Protein AF-A0A961UFD1-F1 (afdb_monomer)

Sequence (171 aa):
MCLALLGLAGLAGAGGGALGSLATLAGTALSAAGAASEGNAAAAVADYNAQVARNNAQAEQQRAAYEAGMTRDRVRGVIAQQRAGYASSGLDPRTGTPVTVLGDSAKQGELDVLSRLYAGESAATAYRNDAARLAAEGAAQKSASRLNAATTLIGGLSKIAGRRYEPLRTT

Radius of gyration: 36.53 Å; Cα contacts (8 Å, |Δi|>4): 122; chains: 1; bounding box: 61×54×113 Å

Mean predicted aligned error: 14.36 Å

Structure (mmCIF, N/CA/C/O backbone):
data_AF-A0A961UFD1-F1
#
_entry.id   AF-A0A961UFD1-F1
#
loop_
_atom_site.group_PDB
_atom_site.id
_atom_site.type_symbol
_atom_site.label_atom_id
_atom_site.label_alt_id
_atom_site.label_comp_id
_atom_site.label_asym_id
_atom_site.label_entity_id
_atom_site.label_seq_id
_atom_site.pdbx_PDB_ins_code
_atom_site.Cartn_x
_atom_site.Cartn_y
_atom_site.Cartn_z
_atom_site.occupancy
_atom_site.B_iso_or_equiv
_atom_site.auth_seq_id
_atom_site.auth_comp_id
_atom_site.auth_asym_id
_atom_site.auth_atom_id
_atom_site.pdbx_PDB_model_num
ATOM 1 N N . MET A 1 1 ? -17.718 43.283 64.646 1.00 41.91 1 MET A N 1
ATOM 2 C CA . MET A 1 1 ? -17.974 43.023 63.211 1.00 41.91 1 MET A CA 1
ATOM 3 C C . MET A 1 1 ? -17.432 41.621 62.916 1.00 41.91 1 MET A C 1
ATOM 5 O O . MET A 1 1 ? -16.250 41.504 62.660 1.00 41.91 1 MET A O 1
ATOM 9 N N . CYS A 1 2 ? -18.064 40.478 63.191 1.00 37.22 2 CYS A N 1
ATOM 10 C CA . CYS A 1 2 ? -19.432 39.978 63.003 1.00 37.22 2 CYS A CA 1
ATOM 11 C C . CYS A 1 2 ? -19.954 40.033 61.555 1.00 37.22 2 CYS A C 1
ATOM 13 O O . CYS A 1 2 ? -20.210 41.121 61.057 1.00 37.22 2 CYS A O 1
ATOM 15 N N . LEU A 1 3 ? -20.165 38.827 61.003 1.00 36.97 3 LEU A N 1
ATOM 16 C CA . LEU A 1 3 ? -21.039 38.416 59.891 1.00 36.97 3 LEU A CA 1
ATOM 17 C C . LEU A 1 3 ? -20.716 38.861 58.450 1.00 36.97 3 LEU A C 1
ATOM 19 O O . LEU A 1 3 ? -20.944 40.007 58.089 1.00 36.97 3 LEU A O 1
ATOM 23 N N . ALA A 1 4 ? -20.343 37.883 57.608 1.00 43.19 4 ALA A N 1
ATOM 24 C CA . ALA A 1 4 ? -21.061 37.470 56.380 1.00 43.19 4 ALA A CA 1
ATOM 25 C C . ALA A 1 4 ? -20.211 36.417 55.622 1.00 43.19 4 ALA A C 1
ATOM 27 O O . ALA A 1 4 ? -19.178 36.739 55.050 1.00 43.19 4 ALA A O 1
ATOM 28 N N . LEU A 1 5 ? -20.493 35.121 55.814 1.00 40.31 5 LEU A N 1
ATOM 29 C CA . LEU A 1 5 ? -21.301 34.276 54.906 1.00 40.31 5 LEU A CA 1
ATOM 30 C C . LEU A 1 5 ? -20.504 33.816 53.668 1.00 40.31 5 LEU A C 1
ATOM 32 O O . LEU A 1 5 ? -20.349 34.540 52.696 1.00 40.31 5 LEU A O 1
ATOM 36 N N . LEU A 1 6 ? -19.851 32.652 53.744 1.00 44.03 6 LEU A N 1
ATOM 37 C CA . LEU A 1 6 ? -20.413 31.368 53.280 1.00 44.03 6 LEU A CA 1
ATOM 38 C C . LEU A 1 6 ? -20.981 31.442 51.852 1.00 44.03 6 LEU A C 1
ATOM 40 O O . LEU A 1 6 ? -22.165 31.691 51.656 1.00 44.03 6 LEU A O 1
ATOM 44 N N . GLY A 1 7 ? -20.135 31.119 50.873 1.00 36.72 7 GLY A N 1
ATOM 45 C CA . GLY A 1 7 ? -20.533 30.829 49.492 1.00 36.72 7 GLY A CA 1
ATOM 46 C C . GLY A 1 7 ? -20.040 29.467 48.985 1.00 36.72 7 GLY A C 1
ATOM 47 O O . GLY A 1 7 ? -19.964 29.277 47.779 1.00 36.72 7 GLY A O 1
ATOM 48 N N . LEU A 1 8 ? -19.660 28.533 49.874 1.00 45.19 8 LEU A N 1
ATOM 49 C CA . LEU A 1 8 ? -18.996 27.273 49.487 1.00 45.19 8 LEU A CA 1
ATOM 50 C C . LEU A 1 8 ? -19.780 25.976 49.777 1.00 45.19 8 LEU A C 1
ATOM 52 O O . LEU A 1 8 ? -19.232 24.897 49.590 1.00 45.19 8 LEU A O 1
ATOM 56 N N . ALA A 1 9 ? -21.031 26.002 50.242 1.00 40.09 9 ALA A N 1
ATOM 57 C CA . ALA A 1 9 ? -21.687 24.741 50.624 1.00 40.09 9 ALA A CA 1
ATOM 58 C C . ALA A 1 9 ? -23.222 24.779 50.566 1.00 40.09 9 ALA A C 1
ATOM 60 O O . ALA A 1 9 ? -23.907 24.572 51.559 1.00 40.09 9 ALA A O 1
ATOM 61 N N . GLY A 1 10 ? -23.775 25.008 49.381 1.00 36.19 10 GLY A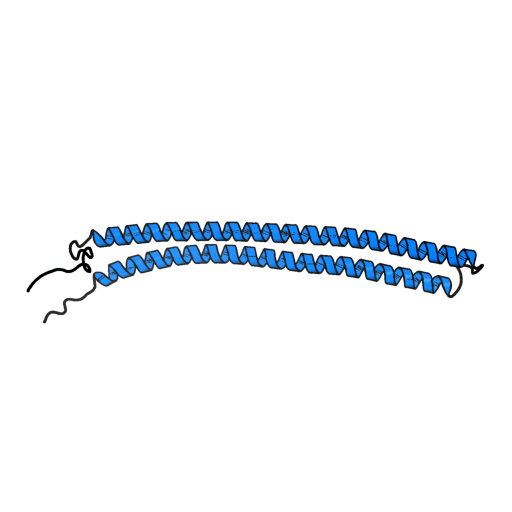 N 1
ATOM 62 C CA . GLY A 1 10 ? -25.098 24.500 49.003 1.00 36.19 10 GLY A CA 1
ATOM 63 C C . GLY A 1 10 ? -24.924 23.964 47.587 1.00 36.19 10 GLY A C 1
ATOM 64 O O . GLY A 1 10 ? -24.441 24.695 46.738 1.00 36.19 10 GLY A O 1
ATOM 65 N N . LEU A 1 11 ? -25.146 22.700 47.241 1.00 44.75 11 LEU A N 1
ATOM 66 C CA . LEU A 1 11 ? -26.276 21.839 47.560 1.00 44.75 11 LEU A CA 1
ATOM 67 C C . LEU A 1 11 ? -25.829 20.357 47.623 1.00 44.75 11 LEU A C 1
ATOM 69 O O . LEU A 1 11 ? -26.259 19.524 46.828 1.00 44.75 11 LEU A O 1
ATOM 73 N N . ALA A 1 12 ? -24.971 19.988 48.575 1.00 43.41 12 ALA A N 1
ATOM 74 C CA . ALA A 1 12 ? -24.783 18.578 48.929 1.00 43.41 12 ALA A CA 1
ATOM 75 C C . ALA A 1 12 ? -25.806 18.214 50.013 1.00 43.41 12 ALA A C 1
ATOM 77 O O . ALA A 1 12 ? -25.494 18.163 51.199 1.00 43.41 12 ALA A O 1
ATOM 78 N N . GLY A 1 13 ? -27.064 18.053 49.593 1.00 37.50 13 GLY A N 1
ATOM 79 C CA . GLY A 1 13 ? -28.163 17.623 50.450 1.00 37.50 13 GLY A CA 1
ATOM 80 C C . GLY A 1 13 ? -27.881 16.250 51.059 1.00 37.50 13 GLY A C 1
ATOM 81 O O . GLY A 1 13 ? -28.161 15.216 50.457 1.00 37.50 13 GLY A O 1
ATOM 82 N N . ALA A 1 14 ? -27.342 16.254 52.274 1.00 46.44 14 ALA A N 1
ATOM 83 C CA . ALA A 1 14 ? -27.471 15.173 53.232 1.00 46.44 14 ALA A CA 1
ATOM 84 C C . ALA A 1 14 ? -28.921 15.184 53.741 1.00 46.44 14 ALA A C 1
ATOM 86 O O . ALA A 1 14 ? -29.270 15.905 54.668 1.00 46.44 14 ALA A O 1
ATOM 87 N N . GLY A 1 15 ? -29.794 14.439 53.070 1.00 36.16 15 GLY A N 1
ATOM 88 C CA . GLY A 1 15 ? -31.191 14.302 53.465 1.00 36.16 15 GLY A CA 1
ATOM 89 C C . GLY A 1 15 ? -31.981 13.541 52.412 1.00 36.16 15 GLY A C 1
ATOM 90 O O . GLY A 1 15 ? -32.291 14.084 51.360 1.00 36.16 15 GLY A O 1
ATOM 91 N N . GLY A 1 16 ? -32.291 12.273 52.689 1.00 33.91 16 GLY A N 1
ATOM 92 C CA . GLY A 1 16 ? -33.157 11.448 51.844 1.00 33.91 16 GLY A CA 1
ATOM 93 C C . GLY A 1 16 ? -32.481 10.175 51.344 1.00 33.91 16 GLY A C 1
ATOM 94 O O . GLY A 1 16 ? -32.046 10.088 50.193 1.00 33.91 16 GLY A O 1
ATOM 95 N N . GLY A 1 17 ? -32.438 9.152 52.202 1.00 41.44 17 GLY A N 1
ATOM 96 C CA . GLY A 1 17 ? -32.267 7.775 51.745 1.00 41.44 17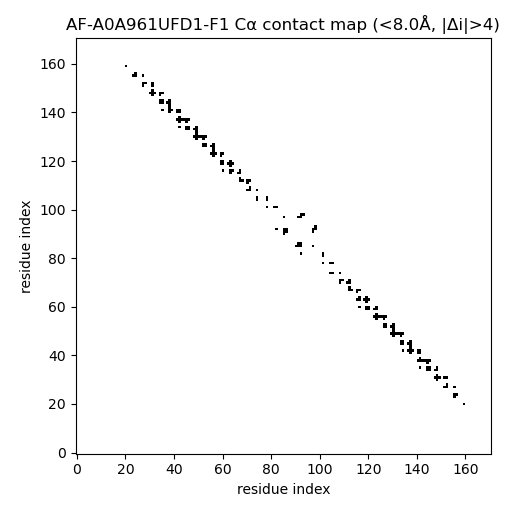 GLY A CA 1
ATOM 97 C C . GLY A 1 17 ? -33.274 7.459 50.628 1.00 41.44 17 GLY A C 1
ATOM 98 O O . GLY A 1 17 ? -34.395 7.953 50.639 1.00 41.44 17 GLY A O 1
ATOM 99 N N . ALA A 1 18 ? -32.847 6.670 49.642 1.00 41.50 18 ALA A N 1
ATOM 100 C CA . ALA A 1 18 ? -33.564 6.271 48.421 1.00 41.50 18 ALA A CA 1
ATOM 101 C C . ALA A 1 18 ? -33.548 7.255 47.225 1.00 41.50 18 ALA A C 1
ATOM 103 O O . ALA A 1 18 ? -33.288 6.795 46.110 1.00 41.50 18 ALA A O 1
ATOM 104 N N . LEU A 1 19 ? -33.709 8.575 47.396 1.00 39.34 19 LEU A N 1
ATOM 105 C CA . LEU A 1 19 ? -33.806 9.509 46.250 1.00 39.34 19 LEU A CA 1
ATOM 106 C C . LEU A 1 19 ? -32.443 9.909 45.652 1.00 39.34 19 LEU A C 1
ATOM 108 O O . LEU A 1 19 ? -32.297 9.971 44.431 1.00 39.34 19 LEU A O 1
ATOM 112 N N . GLY A 1 20 ? -31.404 10.075 46.480 1.00 41.53 20 GLY A N 1
ATOM 113 C CA . GLY A 1 20 ? -30.044 10.361 45.996 1.00 41.53 20 GLY A CA 1
ATOM 114 C C . GLY A 1 20 ? -29.411 9.192 45.228 1.00 41.53 20 GLY A C 1
ATOM 115 O O . GLY A 1 20 ? -28.662 9.405 44.275 1.00 41.53 20 GLY A O 1
ATOM 116 N N . SER A 1 21 ? -29.763 7.955 45.593 1.00 45.91 21 SER A N 1
ATOM 117 C CA . SER A 1 21 ? -29.371 6.729 44.885 1.00 45.91 21 SER A CA 1
ATOM 118 C C . SER A 1 21 ? -30.041 6.603 43.517 1.00 45.91 21 SER A C 1
ATOM 120 O O . SER A 1 21 ? -29.400 6.131 42.587 1.00 45.91 21 SER A O 1
ATOM 122 N N . LEU A 1 22 ? -31.284 7.073 43.360 1.00 44.62 22 LEU A N 1
ATOM 123 C CA . LEU A 1 22 ? -31.966 7.107 42.061 1.00 44.62 22 LEU A CA 1
ATOM 124 C C . LEU A 1 22 ? -31.383 8.174 41.135 1.00 44.62 22 LEU A C 1
ATOM 126 O O . LEU A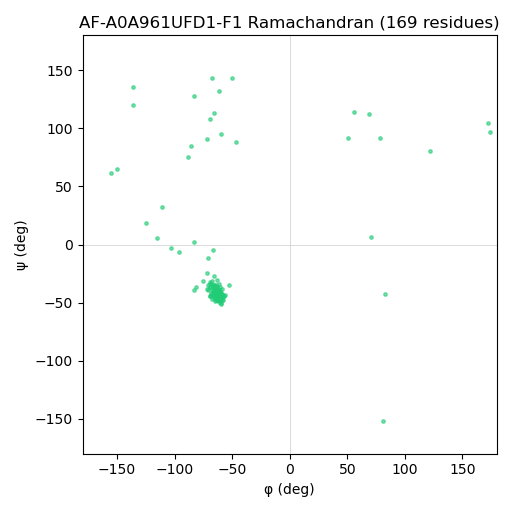 1 22 ? -31.202 7.896 39.959 1.00 44.62 22 LEU A O 1
ATOM 130 N N . ALA A 1 23 ? -31.011 9.351 41.647 1.00 49.31 23 ALA A N 1
ATOM 131 C CA . ALA A 1 23 ? -30.335 10.373 40.845 1.00 49.31 23 ALA A CA 1
ATOM 132 C C . ALA A 1 23 ? -28.923 9.933 40.404 1.00 49.31 23 ALA A C 1
ATOM 134 O O . ALA A 1 23 ? -28.516 10.198 39.275 1.00 49.31 23 ALA A O 1
ATOM 135 N N . THR A 1 24 ? -28.191 9.197 41.251 1.00 52.06 24 THR A N 1
ATOM 136 C CA . THR A 1 24 ? -26.896 8.598 40.866 1.00 52.06 24 THR A CA 1
ATOM 137 C C . THR A 1 24 ? -27.045 7.365 39.968 1.00 52.06 24 THR A C 1
ATOM 139 O O . THR A 1 24 ? -26.212 7.178 39.085 1.00 52.06 24 THR A O 1
ATOM 142 N N . LEU A 1 25 ? -28.109 6.563 40.101 1.00 49.94 25 LEU A N 1
ATOM 143 C CA . LEU A 1 25 ? -28.455 5.482 39.158 1.00 49.94 25 LEU A CA 1
ATOM 144 C C . LEU A 1 25 ? -28.901 6.019 37.796 1.00 49.94 25 LEU A C 1
ATOM 146 O O . LEU A 1 25 ? -28.457 5.525 36.768 1.00 49.94 25 LEU A O 1
ATOM 150 N N . ALA A 1 26 ? -29.735 7.057 37.774 1.00 52.41 26 ALA A N 1
ATOM 151 C CA . ALA A 1 26 ? -30.166 7.721 36.549 1.00 52.41 26 ALA A CA 1
ATOM 152 C C . ALA A 1 26 ? -28.986 8.418 35.859 1.00 52.41 26 ALA A C 1
ATOM 154 O O . ALA A 1 26 ? -28.822 8.286 34.649 1.00 52.41 26 ALA A O 1
ATOM 155 N N . GLY A 1 27 ? -28.115 9.080 36.630 1.00 52.09 27 GLY A N 1
ATOM 156 C CA . GLY A 1 27 ? -26.869 9.658 36.128 1.00 52.09 27 GLY A CA 1
ATOM 157 C C . GLY A 1 27 ? -25.926 8.605 35.541 1.00 52.09 27 GLY A C 1
ATOM 158 O O . GLY A 1 27 ? -25.458 8.772 34.422 1.00 52.09 27 GLY A O 1
ATOM 159 N N . THR A 1 28 ? -25.705 7.482 36.233 1.00 54.25 28 THR A N 1
ATOM 160 C CA . THR A 1 28 ? -24.848 6.383 35.738 1.00 54.25 28 THR A CA 1
ATOM 161 C C . THR A 1 28 ? -25.450 5.631 34.549 1.00 54.25 28 THR A C 1
ATOM 163 O O . THR A 1 28 ? -24.703 5.228 33.659 1.00 54.25 28 THR A O 1
ATOM 166 N N . ALA A 1 29 ? -26.778 5.503 34.465 1.00 51.34 29 ALA A N 1
ATOM 167 C CA . ALA A 1 29 ? -27.465 4.944 33.301 1.00 51.34 29 ALA A CA 1
ATOM 168 C C . ALA A 1 29 ? -27.362 5.860 32.067 1.00 51.34 29 ALA A C 1
ATOM 170 O O . ALA A 1 29 ? -27.077 5.372 30.973 1.00 51.34 29 ALA A O 1
ATOM 171 N N . LEU A 1 30 ? -27.512 7.183 32.234 1.00 54.88 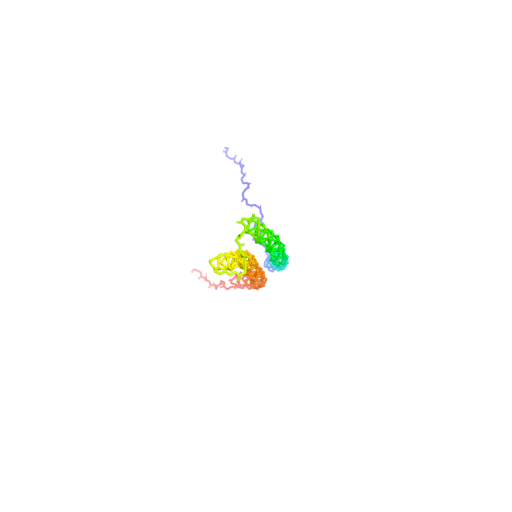30 LEU A N 1
ATOM 172 C CA . LEU A 1 30 ? -27.280 8.151 31.153 1.00 54.88 30 LEU A CA 1
ATOM 173 C C . LEU A 1 30 ? -25.813 8.146 30.691 1.00 54.88 30 LEU A C 1
ATOM 175 O O . LEU A 1 30 ? -25.551 8.151 29.489 1.00 54.88 30 LEU A O 1
ATOM 179 N N . SER A 1 31 ? -24.853 8.082 31.620 1.00 54.25 31 SER A N 1
ATOM 180 C CA . SER A 1 31 ? -23.423 8.000 31.288 1.00 54.25 31 SER A CA 1
ATOM 181 C C . SER A 1 31 ? -23.057 6.698 30.561 1.00 54.25 31 SER A C 1
ATOM 183 O O . SER A 1 31 ? -22.254 6.726 29.631 1.00 54.25 31 SER A O 1
ATOM 185 N N . ALA A 1 32 ? -23.669 5.565 30.924 1.00 51.94 32 ALA A N 1
ATOM 186 C CA . ALA A 1 32 ? -23.463 4.284 30.245 1.00 51.94 32 ALA A CA 1
ATOM 187 C C . ALA A 1 32 ? -24.068 4.261 28.827 1.00 51.94 32 ALA A C 1
ATOM 189 O O . ALA A 1 32 ? -23.460 3.705 27.910 1.00 51.94 32 ALA A O 1
ATOM 190 N N . ALA A 1 33 ? -25.226 4.901 28.622 1.00 54.69 33 ALA A N 1
ATOM 191 C CA . ALA A 1 33 ? -25.828 5.062 27.297 1.00 54.69 33 ALA A CA 1
ATOM 192 C C . ALA A 1 33 ? -24.982 5.972 26.384 1.00 54.69 33 ALA A C 1
ATOM 194 O O . ALA A 1 33 ? -24.770 5.642 25.215 1.00 54.69 33 ALA A O 1
ATOM 195 N N . GLY A 1 34 ? -24.433 7.065 26.930 1.00 55.81 34 GLY A N 1
ATOM 196 C CA . GLY A 1 34 ? -23.486 7.935 26.226 1.00 55.81 34 GLY A CA 1
ATOM 197 C C . GLY A 1 34 ? -22.220 7.188 25.794 1.00 55.81 34 GLY A C 1
ATOM 198 O O . GLY A 1 34 ? -21.888 7.184 24.608 1.00 55.81 34 GLY A O 1
ATOM 199 N N . ALA A 1 35 ? -21.589 6.454 26.718 1.00 56.50 35 ALA A N 1
ATOM 200 C CA . ALA A 1 35 ? -20.369 5.687 26.453 1.00 56.50 35 ALA A CA 1
ATOM 201 C C . ALA A 1 35 ? -20.554 4.599 25.379 1.00 56.50 35 ALA A C 1
ATOM 203 O O . ALA A 1 35 ? -19.656 4.377 24.566 1.00 56.50 35 ALA A O 1
ATOM 204 N N . ALA A 1 36 ? -21.719 3.939 25.337 1.00 59.22 36 ALA A N 1
ATOM 205 C CA . ALA A 1 36 ? -22.043 2.934 24.321 1.00 59.22 36 ALA A CA 1
ATOM 206 C C . ALA A 1 36 ? -22.269 3.544 22.924 1.00 59.22 36 ALA A C 1
ATOM 208 O O . ALA A 1 36 ? -21.923 2.928 21.912 1.00 59.22 36 ALA A O 1
ATOM 209 N N . SER A 1 37 ? -22.837 4.753 22.853 1.00 66.31 37 SER A N 1
ATOM 210 C CA . SER A 1 37 ? -22.997 5.480 21.586 1.00 66.31 37 SER A CA 1
ATOM 211 C C . SER A 1 37 ? -21.651 5.947 21.017 1.00 66.31 37 SER A C 1
ATOM 213 O O . SER A 1 37 ? -21.419 5.839 19.812 1.00 66.31 37 SER A O 1
ATOM 215 N N . GLU A 1 38 ? -20.729 6.352 21.894 1.00 71.19 38 GLU A N 1
ATOM 216 C CA . GLU A 1 38 ? -19.391 6.834 21.544 1.00 71.19 38 GLU A CA 1
ATOM 217 C C . GLU A 1 38 ? -18.525 5.733 20.914 1.00 71.19 38 GLU A C 1
ATOM 219 O O . GLU A 1 38 ? -17.882 5.952 19.888 1.00 71.19 38 GLU A O 1
ATOM 224 N N . GLY A 1 39 ? -18.586 4.504 21.441 1.00 74.62 39 GLY A N 1
ATOM 225 C CA . GLY A 1 39 ? -17.859 3.364 20.870 1.00 74.62 39 GLY A CA 1
ATOM 226 C C . GLY A 1 39 ? -18.340 2.948 19.478 1.00 74.62 39 GLY A C 1
ATOM 227 O O . GLY A 1 39 ? -17.535 2.538 18.644 1.00 74.62 39 GLY A O 1
ATOM 228 N N . ASN A 1 40 ? -19.643 3.067 19.201 1.00 79.62 40 ASN A N 1
ATOM 229 C CA . ASN A 1 40 ? -20.184 2.791 17.868 1.00 79.62 40 ASN A CA 1
ATOM 230 C C . ASN A 1 40 ? -19.771 3.866 16.855 1.00 79.62 40 ASN A C 1
ATOM 232 O O . ASN A 1 40 ? -19.439 3.526 15.721 1.00 79.62 40 ASN A O 1
ATOM 236 N N . ALA A 1 41 ? -19.759 5.140 17.261 1.00 78.88 41 ALA A N 1
ATOM 237 C CA . ALA A 1 41 ? -19.284 6.231 16.416 1.00 78.88 41 ALA A CA 1
ATOM 238 C C . ALA A 1 41 ? -17.785 6.086 16.101 1.00 78.88 41 ALA A C 1
ATOM 240 O O . ALA A 1 41 ? -17.392 6.187 14.940 1.00 78.88 41 ALA A O 1
ATOM 241 N N . ALA A 1 42 ? -16.960 5.763 17.104 1.00 79.25 42 ALA A N 1
ATOM 242 C CA . ALA A 1 42 ? -15.531 5.515 16.918 1.00 79.25 42 ALA A CA 1
ATOM 243 C C . ALA A 1 42 ? -15.265 4.345 15.956 1.00 79.25 42 ALA A C 1
ATOM 245 O O . ALA A 1 42 ? -14.441 4.466 15.051 1.00 79.25 42 ALA A O 1
ATOM 246 N N . ALA A 1 43 ? -16.013 3.244 16.094 1.00 85.81 43 ALA A N 1
ATOM 247 C CA . ALA A 1 43 ? -15.917 2.108 15.180 1.00 85.81 43 ALA A CA 1
ATOM 248 C C . ALA A 1 43 ? -16.300 2.485 13.740 1.00 85.81 43 ALA A C 1
ATOM 250 O O . ALA A 1 43 ? -15.584 2.132 12.811 1.00 85.81 43 ALA A O 1
ATOM 251 N N . ALA A 1 44 ? -17.375 3.259 13.549 1.00 84.31 44 ALA A N 1
ATOM 252 C CA . ALA A 1 44 ? -17.792 3.710 12.221 1.00 84.31 44 ALA A CA 1
ATOM 253 C C . ALA A 1 44 ? -16.740 4.611 11.547 1.00 84.31 44 ALA A C 1
ATOM 255 O O . ALA A 1 44 ? -16.491 4.484 10.349 1.00 84.31 44 ALA A O 1
ATOM 256 N N . VAL A 1 45 ? -16.086 5.493 12.313 1.00 86.19 45 VAL A N 1
ATOM 257 C CA . VAL A 1 45 ? -14.973 6.318 11.816 1.00 86.19 45 VAL A CA 1
ATOM 258 C C . VAL A 1 45 ? -13.770 5.449 11.444 1.00 86.19 45 VAL A C 1
ATOM 260 O O . VAL A 1 45 ? -13.170 5.649 10.388 1.00 86.19 45 VAL A O 1
ATOM 263 N N . ALA A 1 46 ? -13.429 4.462 12.274 1.00 87.38 46 ALA A N 1
ATOM 264 C CA . ALA A 1 46 ? -12.334 3.537 12.003 1.00 87.38 46 ALA A CA 1
ATOM 265 C C . ALA A 1 46 ? -12.592 2.688 10.743 1.00 87.38 46 ALA A C 1
ATOM 267 O O . ALA A 1 46 ? -11.710 2.572 9.892 1.00 87.38 46 ALA A O 1
ATOM 268 N N . ASP A 1 47 ? -13.815 2.181 10.569 1.00 88.38 47 ASP A N 1
ATOM 269 C CA . ASP A 1 47 ? -14.238 1.430 9.382 1.00 88.38 47 ASP A CA 1
ATOM 270 C C . ASP A 1 47 ? -14.208 2.293 8.113 1.00 88.38 47 ASP A C 1
ATOM 272 O O . ASP A 1 47 ? -13.763 1.836 7.054 1.00 88.38 47 ASP A O 1
ATOM 276 N N . TYR A 1 48 ? -14.630 3.557 8.213 1.00 87.94 48 TYR A N 1
ATOM 277 C CA . TYR A 1 48 ? -14.528 4.517 7.117 1.00 87.94 48 TYR A CA 1
ATOM 278 C C . TYR A 1 48 ? -13.066 4.768 6.728 1.00 87.94 48 TYR A C 1
ATOM 280 O O . TYR A 1 48 ? -12.711 4.664 5.554 1.00 87.94 48 TYR A O 1
ATOM 288 N N . ASN A 1 49 ? -12.193 5.017 7.705 1.00 85.69 49 ASN A N 1
ATOM 289 C CA . ASN A 1 49 ? -10.763 5.209 7.459 1.00 85.69 49 ASN A CA 1
ATOM 290 C C . ASN A 1 49 ? -10.122 3.951 6.855 1.00 85.69 49 ASN A C 1
ATOM 292 O O . ASN A 1 49 ? -9.305 4.052 5.939 1.00 85.69 49 ASN A O 1
ATOM 296 N N . ALA A 1 50 ? -10.535 2.761 7.299 1.00 90.75 50 ALA A N 1
ATOM 297 C CA . ALA A 1 50 ? -10.108 1.501 6.706 1.00 90.75 50 ALA A CA 1
ATOM 298 C C . ALA A 1 50 ? -10.557 1.379 5.240 1.00 90.75 50 ALA A C 1
ATOM 300 O O . ALA A 1 50 ? -9.794 0.911 4.395 1.00 90.75 50 ALA A O 1
ATOM 301 N N . GLN A 1 51 ? -11.771 1.826 4.906 1.00 91.81 51 GLN A N 1
ATOM 302 C CA . GLN A 1 51 ? -12.249 1.858 3.523 1.00 91.81 51 GLN A CA 1
ATOM 303 C C . GLN A 1 51 ? -11.444 2.836 2.661 1.00 91.81 51 GLN A C 1
ATOM 305 O O . GLN A 1 51 ? -11.075 2.490 1.540 1.00 91.81 51 GLN A O 1
ATOM 310 N N . VAL A 1 52 ? -11.125 4.022 3.182 1.00 93.25 52 VAL A N 1
ATOM 311 C CA . VAL A 1 52 ? -10.261 4.995 2.498 1.00 93.25 52 VAL A CA 1
ATOM 312 C C . VAL A 1 52 ? -8.880 4.393 2.236 1.00 93.25 52 VAL A C 1
ATOM 314 O O . VAL A 1 52 ? -8.395 4.456 1.110 1.00 93.25 52 VAL A O 1
ATOM 317 N N . ALA A 1 53 ? -8.279 3.730 3.226 1.00 91.38 53 ALA A N 1
ATOM 318 C CA . ALA A 1 53 ? -7.001 3.045 3.055 1.00 91.38 53 ALA A CA 1
ATOM 319 C C . ALA A 1 53 ? -7.076 1.933 1.988 1.00 91.38 53 ALA A C 1
ATOM 321 O O . ALA A 1 53 ? -6.195 1.840 1.135 1.00 91.38 53 ALA A O 1
ATOM 322 N N . ARG A 1 54 ? -8.160 1.143 1.940 1.00 93.25 54 ARG A N 1
ATOM 323 C CA . ARG A 1 54 ? -8.386 0.158 0.860 1.00 93.25 54 ARG A CA 1
ATOM 324 C C . ARG A 1 54 ? -8.478 0.810 -0.522 1.00 93.25 54 ARG A C 1
ATOM 326 O O . ARG A 1 54 ? -7.902 0.289 -1.476 1.00 93.25 54 ARG A O 1
ATOM 333 N N . ASN A 1 55 ? -9.173 1.938 -0.631 1.00 93.69 55 ASN A N 1
ATOM 334 C CA . ASN A 1 55 ? -9.288 2.676 -1.888 1.00 93.69 55 ASN A CA 1
ATOM 335 C C . ASN A 1 55 ? -7.924 3.242 -2.318 1.00 93.69 55 ASN A C 1
ATOM 337 O O . ASN A 1 55 ? -7.562 3.136 -3.487 1.00 93.69 55 ASN A O 1
ATOM 341 N N . ASN A 1 56 ? -7.133 3.760 -1.374 1.00 91.94 56 ASN A N 1
ATOM 342 C CA . ASN A 1 56 ? -5.770 4.226 -1.632 1.00 91.94 56 ASN A CA 1
ATOM 343 C C . ASN A 1 56 ? -4.867 3.083 -2.111 1.00 91.94 56 ASN A C 1
ATOM 345 O O . ASN A 1 56 ? -4.121 3.260 -3.069 1.00 91.94 56 ASN A O 1
ATOM 349 N N . ALA A 1 57 ? -4.990 1.885 -1.527 1.00 94.75 57 ALA A N 1
ATOM 350 C CA . ALA A 1 57 ? -4.265 0.707 -1.997 1.00 94.75 57 ALA A CA 1
ATOM 351 C C . ALA A 1 57 ? -4.573 0.395 -3.472 1.00 94.75 57 ALA A C 1
ATOM 353 O O . ALA A 1 57 ? -3.663 0.141 -4.257 1.00 94.75 57 ALA A O 1
ATOM 354 N N . GLN A 1 58 ? -5.850 0.438 -3.863 1.00 94.44 58 GLN A N 1
ATOM 355 C CA . GLN A 1 58 ? -6.255 0.223 -5.255 1.00 94.44 58 GLN A CA 1
ATOM 356 C C . GLN A 1 58 ? -5.748 1.335 -6.179 1.00 94.44 58 GLN A C 1
ATOM 358 O O . GLN A 1 58 ? -5.298 1.045 -7.287 1.00 94.44 58 GLN A O 1
ATOM 363 N N . ALA A 1 59 ? -5.794 2.590 -5.731 1.00 94.50 59 ALA A N 1
ATOM 364 C CA . ALA A 1 59 ? -5.280 3.723 -6.490 1.00 94.50 59 ALA A CA 1
ATOM 365 C C . ALA A 1 59 ? -3.769 3.596 -6.745 1.00 94.50 59 ALA A C 1
ATOM 367 O O . ALA A 1 59 ? -3.324 3.809 -7.871 1.00 94.50 59 ALA A O 1
ATOM 368 N N . GLU A 1 60 ? -2.988 3.175 -5.746 1.00 93.56 60 GLU A N 1
ATOM 369 C CA . GLU A 1 60 ? -1.551 2.918 -5.900 1.00 93.56 60 GLU A CA 1
ATOM 370 C C . GLU A 1 60 ? -1.258 1.783 -6.882 1.00 93.56 60 GLU A C 1
ATOM 372 O O . GLU A 1 60 ? -0.391 1.926 -7.743 1.00 93.56 60 GLU A O 1
ATOM 377 N N . GLN A 1 61 ? -2.011 0.679 -6.820 1.00 94.62 61 GLN A N 1
ATOM 378 C CA . GLN A 1 61 ? -1.860 -0.407 -7.795 1.00 94.62 61 GLN A CA 1
ATOM 379 C C . GLN A 1 61 ? -2.142 0.068 -9.222 1.00 94.62 61 GLN A C 1
ATOM 381 O O . GLN A 1 61 ? -1.395 -0.257 -10.145 1.00 94.62 61 GLN A O 1
ATOM 386 N N . GLN A 1 62 ? -3.205 0.853 -9.412 1.00 95.44 62 GLN A N 1
ATOM 387 C CA . GLN A 1 62 ? -3.548 1.414 -10.718 1.00 95.44 62 GLN A CA 1
ATOM 388 C C . GLN A 1 62 ? -2.477 2.394 -11.205 1.00 95.44 62 GLN A C 1
ATOM 390 O O . GLN A 1 62 ? -2.081 2.335 -12.371 1.00 95.44 62 GLN A O 1
ATOM 395 N N . ARG A 1 63 ? -1.959 3.252 -10.314 1.00 94.94 63 ARG A N 1
ATOM 396 C CA . ARG A 1 63 ? -0.872 4.184 -10.636 1.00 94.94 63 ARG A CA 1
ATOM 397 C C . ARG A 1 63 ? 0.385 3.431 -11.064 1.00 94.94 63 ARG A C 1
ATOM 399 O O . ARG A 1 63 ? 0.946 3.734 -12.113 1.00 94.94 63 ARG A O 1
ATOM 406 N N . ALA A 1 64 ? 0.778 2.405 -10.317 1.00 95.44 64 ALA A N 1
ATOM 407 C CA . ALA A 1 64 ? 1.937 1.585 -10.642 1.00 95.44 64 ALA A CA 1
ATOM 408 C C . ALA A 1 64 ? 1.765 0.814 -11.957 1.00 95.44 64 ALA A C 1
ATOM 410 O O . ALA A 1 64 ? 2.701 0.745 -12.752 1.00 95.44 64 ALA A O 1
ATOM 411 N N . ALA A 1 65 ? 0.572 0.280 -12.233 1.00 94.81 65 ALA A N 1
ATOM 412 C CA . ALA A 1 65 ? 0.272 -0.374 -13.506 1.00 94.81 65 ALA A CA 1
ATOM 413 C C . ALA A 1 65 ? 0.379 0.600 -14.692 1.00 94.81 65 ALA A C 1
ATOM 415 O O . ALA A 1 65 ? 0.941 0.253 -15.734 1.00 94.81 65 ALA A O 1
ATOM 416 N N . TYR A 1 66 ? -0.108 1.830 -14.523 1.00 96.62 66 TYR A N 1
ATOM 417 C CA . TYR A 1 66 ? 0.012 2.886 -15.524 1.00 96.62 66 TYR A CA 1
ATOM 418 C C . TYR A 1 66 ? 1.476 3.291 -15.761 1.00 96.62 66 TYR A C 1
ATOM 420 O O . TYR A 1 66 ? 1.942 3.318 -16.902 1.00 96.62 66 TYR A O 1
ATOM 428 N N . GLU A 1 67 ? 2.237 3.538 -14.692 1.00 94.31 67 GLU A N 1
ATOM 429 C CA . GLU A 1 67 ? 3.664 3.865 -14.773 1.00 94.31 67 GLU A CA 1
ATOM 430 C C . GLU A 1 67 ? 4.481 2.742 -15.424 1.00 94.31 67 GLU A C 1
ATOM 432 O O . GLU A 1 67 ? 5.339 3.007 -16.267 1.00 94.31 67 GLU A O 1
ATOM 437 N N . ALA A 1 68 ? 4.186 1.487 -15.084 1.00 95.38 68 ALA A N 1
ATOM 438 C CA . ALA A 1 68 ? 4.782 0.312 -15.704 1.00 95.38 68 ALA A CA 1
ATOM 439 C C . ALA A 1 68 ? 4.485 0.244 -17.212 1.00 95.38 68 ALA A C 1
ATOM 441 O O . ALA A 1 68 ? 5.378 -0.074 -18.002 1.00 95.38 68 ALA A O 1
ATOM 442 N N . GLY A 1 69 ? 3.261 0.585 -17.628 1.00 95.38 69 GLY A N 1
ATOM 443 C CA . GLY A 1 69 ? 2.880 0.705 -19.037 1.00 95.38 69 GLY A CA 1
ATOM 444 C C . GLY A 1 69 ? 3.712 1.751 -19.780 1.00 95.38 69 GLY A C 1
ATOM 445 O O . GLY A 1 69 ? 4.346 1.431 -20.786 1.00 95.38 69 GLY A O 1
ATOM 446 N N . MET A 1 70 ? 3.809 2.966 -19.232 1.00 95.44 70 MET A N 1
ATOM 447 C CA . MET A 1 70 ? 4.631 4.035 -19.816 1.00 95.44 70 MET A CA 1
ATOM 448 C C . MET A 1 70 ? 6.110 3.645 -19.929 1.00 95.44 70 MET A C 1
ATOM 450 O O . MET A 1 70 ? 6.783 3.980 -20.906 1.00 95.44 70 MET A O 1
ATOM 454 N N . THR A 1 71 ? 6.640 2.930 -18.938 1.00 93.81 71 THR A N 1
ATOM 455 C CA . THR A 1 71 ? 8.016 2.425 -18.979 1.00 93.81 71 THR A CA 1
ATOM 456 C C . THR A 1 71 ? 8.202 1.377 -20.059 1.00 93.81 71 THR A C 1
ATOM 458 O O . THR A 1 71 ? 9.178 1.461 -20.802 1.00 93.81 71 THR A O 1
ATOM 461 N N . ARG A 1 72 ? 7.261 0.436 -20.214 1.00 94.12 72 ARG A N 1
ATOM 462 C CA . ARG A 1 72 ? 7.295 -0.531 -21.321 1.00 94.12 72 ARG A CA 1
ATOM 463 C C . ARG A 1 72 ? 7.336 0.175 -22.671 1.00 94.12 72 ARG A C 1
ATOM 465 O O . ARG A 1 72 ? 8.128 -0.209 -23.528 1.00 94.12 72 ARG A O 1
ATOM 472 N N . ASP A 1 73 ? 6.531 1.215 -22.860 1.00 95.19 73 ASP A N 1
ATOM 473 C CA . ASP A 1 73 ? 6.528 2.001 -24.099 1.00 95.19 73 ASP A CA 1
ATOM 474 C C . ASP A 1 73 ? 7.864 2.700 -24.341 1.00 95.19 73 ASP A C 1
ATOM 476 O O . ASP A 1 73 ? 8.415 2.625 -25.442 1.00 95.19 73 ASP A O 1
ATOM 480 N N . ARG A 1 74 ? 8.442 3.302 -23.296 1.00 93.75 74 ARG A N 1
ATOM 481 C CA . ARG A 1 74 ? 9.766 3.930 -23.366 1.00 93.75 74 ARG A CA 1
ATOM 482 C C . ARG A 1 74 ? 10.855 2.920 -23.732 1.00 93.75 74 ARG A C 1
ATOM 484 O O . ARG A 1 74 ? 11.644 3.189 -24.634 1.00 93.75 74 ARG A O 1
ATOM 491 N N . VAL A 1 75 ? 10.877 1.756 -23.082 1.00 92.75 75 VAL A N 1
ATOM 492 C CA . VAL A 1 75 ? 11.835 0.672 -23.361 1.00 92.75 75 VAL A CA 1
ATOM 493 C C . VAL A 1 75 ? 11.701 0.198 -24.808 1.00 92.75 75 VAL A C 1
ATOM 495 O O . VAL A 1 75 ? 12.702 0.099 -25.517 1.00 92.75 75 VAL A O 1
ATOM 498 N N . ARG A 1 76 ? 10.470 -0.020 -25.290 1.00 91.44 76 ARG A N 1
ATOM 499 C CA . ARG A 1 76 ? 10.211 -0.385 -26.693 1.00 91.44 76 ARG A CA 1
ATOM 500 C C . ARG A 1 76 ? 10.733 0.670 -27.668 1.00 91.44 76 ARG A C 1
ATOM 502 O O . ARG A 1 76 ? 11.346 0.309 -28.671 1.00 91.44 76 ARG A O 1
ATOM 509 N N . GLY A 1 77 ? 10.534 1.953 -27.363 1.00 92.88 77 GLY A N 1
ATOM 510 C CA . GLY A 1 77 ? 11.053 3.067 -28.158 1.00 92.88 77 GLY A CA 1
ATOM 511 C C . GLY A 1 77 ? 12.583 3.090 -28.226 1.00 92.88 77 GLY A C 1
ATOM 512 O O . GLY A 1 77 ? 13.141 3.204 -29.315 1.00 92.88 77 GLY A O 1
ATOM 513 N N . VAL A 1 78 ? 13.263 2.908 -27.090 1.00 90.25 78 VAL A N 1
ATOM 514 C CA . VAL A 1 78 ? 14.736 2.856 -27.024 1.00 90.25 78 VAL A CA 1
ATOM 515 C C . VAL A 1 78 ? 15.282 1.683 -27.839 1.00 90.25 78 VAL A C 1
ATOM 517 O O . VAL A 1 78 ? 16.177 1.873 -28.659 1.00 90.25 78 VAL A O 1
ATOM 520 N N . ILE A 1 79 ? 14.706 0.488 -27.692 1.00 89.75 79 ILE A N 1
ATOM 521 C CA . ILE A 1 79 ? 15.108 -0.702 -28.461 1.00 89.75 79 ILE A CA 1
ATOM 522 C C . ILE A 1 79 ? 14.891 -0.483 -29.966 1.00 89.75 79 ILE A C 1
ATOM 524 O O . ILE A 1 79 ? 15.724 -0.878 -30.784 1.00 89.75 79 ILE A O 1
ATOM 528 N N . ALA A 1 80 ? 13.785 0.159 -30.356 1.00 88.88 80 ALA A N 1
ATOM 529 C CA . ALA A 1 80 ? 13.513 0.485 -31.754 1.00 88.88 80 ALA A CA 1
ATOM 530 C C . ALA A 1 80 ? 14.539 1.481 -32.325 1.00 88.88 80 ALA A C 1
ATOM 532 O O . ALA A 1 80 ? 15.029 1.274 -33.436 1.00 88.88 80 ALA A O 1
ATOM 533 N N . GLN A 1 81 ? 14.910 2.512 -31.559 1.00 89.00 81 GLN A N 1
ATOM 534 C CA . GLN A 1 81 ? 15.949 3.475 -31.940 1.00 89.00 81 GLN A CA 1
ATOM 535 C C . GLN A 1 81 ? 17.326 2.815 -32.058 1.00 89.00 81 GLN A C 1
ATOM 537 O O . GLN A 1 81 ? 18.019 3.037 -33.047 1.00 89.00 81 GLN A O 1
ATOM 542 N N . GLN A 1 82 ? 17.698 1.954 -31.104 1.00 87.06 82 GLN A N 1
ATOM 543 C CA . GLN A 1 82 ? 18.940 1.177 -31.161 1.00 87.06 82 GLN A CA 1
ATOM 544 C C . GLN A 1 82 ? 18.979 0.296 -32.417 1.00 87.06 82 GLN A C 1
ATOM 546 O O . GLN A 1 82 ? 19.946 0.343 -33.172 1.00 87.06 82 GLN A O 1
ATOM 551 N N . ARG A 1 83 ? 17.896 -0.442 -32.709 1.00 84.00 83 ARG A N 1
ATOM 552 C CA . ARG A 1 83 ? 17.778 -1.240 -33.943 1.00 84.00 83 ARG A CA 1
ATOM 553 C C . ARG A 1 83 ? 17.934 -0.400 -35.210 1.00 84.00 83 ARG A C 1
ATOM 555 O O . ARG A 1 83 ? 18.625 -0.838 -36.126 1.00 84.00 83 ARG A O 1
ATOM 562 N N . ALA A 1 84 ? 17.297 0.770 -35.276 1.00 85.81 84 ALA A N 1
ATOM 563 C CA . ALA A 1 84 ? 17.408 1.669 -36.423 1.00 85.81 84 ALA A CA 1
ATOM 564 C C . ALA A 1 84 ? 18.836 2.219 -36.585 1.00 85.81 84 ALA A C 1
ATOM 566 O O . ALA A 1 84 ? 19.355 2.226 -37.698 1.00 85.81 84 ALA A O 1
ATOM 567 N N . GLY A 1 85 ? 19.492 2.594 -35.481 1.00 84.06 85 GLY A N 1
ATOM 568 C CA . GLY A 1 85 ? 20.881 3.062 -35.470 1.00 84.06 85 GLY A CA 1
ATOM 569 C C . GLY A 1 85 ? 21.883 1.992 -35.916 1.00 84.06 85 GLY A C 1
ATOM 570 O O . GLY A 1 85 ? 22.808 2.282 -36.681 1.00 84.06 85 GLY A O 1
ATOM 571 N N . TYR A 1 86 ? 21.684 0.736 -35.501 1.00 82.56 86 TYR A N 1
ATOM 572 C CA . TYR A 1 86 ? 22.500 -0.383 -35.983 1.00 82.56 86 TYR A CA 1
ATOM 573 C C . TYR A 1 86 ? 22.293 -0.627 -37.480 1.00 82.56 86 TYR A C 1
ATOM 575 O O . TYR A 1 86 ? 23.274 -0.731 -38.214 1.00 82.56 86 TYR A O 1
ATOM 583 N N . ALA A 1 87 ? 21.038 -0.601 -37.947 1.00 80.06 87 ALA A N 1
ATOM 584 C CA . ALA A 1 87 ? 20.715 -0.748 -39.364 1.00 80.06 87 ALA A CA 1
ATOM 585 C C . ALA A 1 87 ? 21.321 0.373 -40.231 1.00 80.06 87 ALA A C 1
ATOM 587 O O . ALA A 1 87 ? 21.819 0.094 -41.319 1.00 80.06 87 ALA A O 1
ATOM 588 N N . SER A 1 88 ? 21.340 1.625 -39.753 1.00 79.25 88 SER A N 1
ATOM 589 C CA . SER A 1 88 ? 21.974 2.744 -40.470 1.00 79.25 88 SER A CA 1
ATOM 590 C C . SER A 1 88 ? 23.503 2.686 -40.472 1.00 79.25 88 SER A C 1
ATOM 592 O O . SER A 1 88 ? 24.130 3.241 -41.367 1.00 79.25 88 SER A O 1
ATOM 594 N N . SER A 1 89 ? 24.109 2.012 -39.491 1.00 78.69 89 SER A N 1
ATOM 595 C CA . SER A 1 89 ? 25.569 1.882 -39.368 1.00 78.69 89 SER A CA 1
ATOM 596 C C . SER A 1 89 ? 26.149 0.753 -40.233 1.00 78.69 89 SER A C 1
ATOM 598 O O . SER A 1 89 ? 27.345 0.484 -40.158 1.00 78.69 89 SER A O 1
ATOM 600 N N . GLY A 1 90 ? 25.320 0.057 -41.024 1.00 69.19 90 GLY A N 1
ATOM 601 C CA . GLY A 1 90 ? 25.741 -1.077 -41.858 1.00 69.19 90 GLY A CA 1
ATOM 602 C C . GLY A 1 90 ? 26.100 -2.344 -41.069 1.00 69.19 90 GLY A C 1
ATOM 603 O O . GLY A 1 90 ? 26.570 -3.316 -41.654 1.00 69.19 90 GLY A O 1
ATOM 604 N N . LEU A 1 91 ? 25.875 -2.345 -39.751 1.00 67.81 91 LEU A N 1
ATOM 605 C CA . LEU A 1 91 ? 26.024 -3.515 -38.891 1.00 67.81 91 LEU A CA 1
ATOM 606 C C . LEU A 1 91 ? 24.741 -4.339 -38.979 1.00 67.81 91 LEU A C 1
ATOM 608 O O . LEU A 1 91 ? 23.658 -3.796 -38.764 1.00 67.81 91 LEU A O 1
ATOM 612 N N . ASP A 1 92 ? 24.843 -5.640 -39.267 1.00 66.44 92 ASP A N 1
ATOM 613 C CA . ASP A 1 92 ? 23.665 -6.508 -39.259 1.00 66.44 92 ASP A CA 1
ATOM 614 C C . ASP A 1 92 ? 23.122 -6.609 -37.817 1.00 66.44 92 ASP A C 1
ATOM 616 O O . ASP A 1 92 ? 23.781 -7.193 -36.948 1.00 66.44 92 ASP A O 1
ATOM 620 N N . PRO A 1 93 ? 21.918 -6.073 -37.527 1.00 59.91 93 PRO A N 1
ATOM 621 C CA . PRO A 1 93 ? 21.330 -6.121 -36.191 1.00 59.91 93 PRO A CA 1
ATOM 622 C C . PRO A 1 93 ? 20.974 -7.547 -35.747 1.00 59.91 93 PRO A C 1
ATOM 624 O O . PRO A 1 93 ? 20.484 -7.727 -34.633 1.00 59.91 93 PRO A O 1
ATOM 627 N N . ARG A 1 94 ? 21.138 -8.547 -36.624 1.00 60.38 94 ARG A N 1
ATOM 628 C CA . ARG A 1 94 ? 20.773 -9.949 -36.401 1.00 60.38 94 ARG A CA 1
ATOM 629 C C . ARG A 1 94 ? 21.959 -10.859 -36.087 1.00 60.38 94 ARG A C 1
ATOM 631 O O . ARG A 1 94 ? 21.729 -12.031 -35.803 1.00 60.38 94 ARG A O 1
ATOM 638 N N . THR A 1 95 ? 23.198 -10.360 -36.095 1.00 61.34 95 THR A N 1
ATOM 639 C CA . THR A 1 95 ? 24.390 -11.199 -35.871 1.00 61.34 95 THR A CA 1
ATOM 640 C C . THR A 1 95 ? 25.409 -10.552 -34.931 1.00 61.34 95 THR A C 1
ATOM 642 O O . THR A 1 95 ? 25.747 -9.383 -35.089 1.00 61.34 95 THR A O 1
ATOM 645 N N . GLY A 1 96 ? 25.948 -11.329 -33.984 1.00 69.31 96 GLY A N 1
ATOM 646 C CA . GLY A 1 96 ? 27.048 -10.912 -33.100 1.00 69.31 96 GLY A CA 1
ATOM 647 C C . GLY A 1 96 ? 26.629 -10.049 -31.898 1.00 69.31 96 GLY A C 1
ATOM 648 O O . GLY A 1 96 ? 25.512 -10.154 -31.398 1.00 69.31 96 GLY A O 1
ATOM 649 N N . THR A 1 97 ? 27.541 -9.190 -31.427 1.00 73.19 97 THR A N 1
ATOM 650 C CA . THR A 1 97 ? 27.400 -8.309 -30.245 1.00 73.19 97 THR A CA 1
ATOM 651 C C . THR A 1 97 ? 26.144 -7.408 -30.219 1.00 73.19 97 THR A C 1
ATOM 653 O O . THR A 1 97 ? 25.601 -7.212 -29.130 1.00 73.19 97 THR A O 1
ATOM 656 N N . PRO A 1 98 ? 25.620 -6.876 -31.348 1.00 69.62 98 PRO A N 1
ATOM 657 C CA . PRO A 1 98 ? 24.407 -6.045 -31.346 1.00 69.62 98 PRO A CA 1
ATOM 658 C C . PRO A 1 98 ? 23.144 -6.764 -30.843 1.00 69.62 98 PRO A C 1
ATOM 660 O O . PRO A 1 98 ? 22.315 -6.145 -30.177 1.00 69.62 98 PRO A O 1
ATOM 663 N N . VAL A 1 99 ? 23.009 -8.072 -31.101 1.00 76.94 99 VAL A N 1
ATOM 664 C CA . VAL A 1 99 ? 21.895 -8.888 -30.580 1.00 76.94 99 VAL A CA 1
ATOM 665 C C . VAL A 1 99 ? 21.959 -8.993 -29.05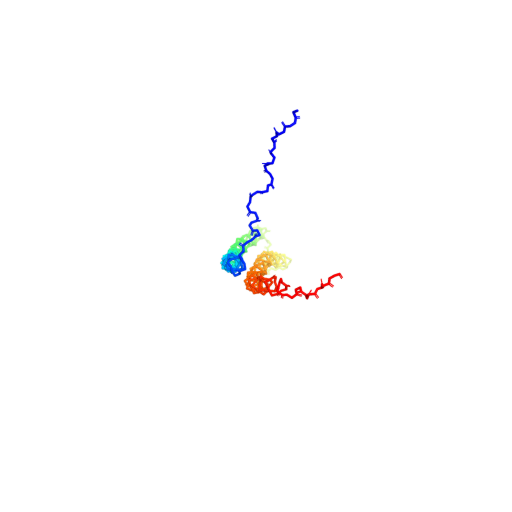9 1.00 76.94 99 VAL A C 1
ATOM 667 O O . VAL A 1 99 ? 20.935 -8.856 -28.391 1.00 76.94 99 VAL A O 1
ATOM 670 N N . THR A 1 100 ? 23.155 -9.195 -28.504 1.00 79.00 100 THR A N 1
ATOM 671 C CA . THR A 1 100 ? 23.358 -9.322 -27.057 1.00 79.00 100 THR A CA 1
ATO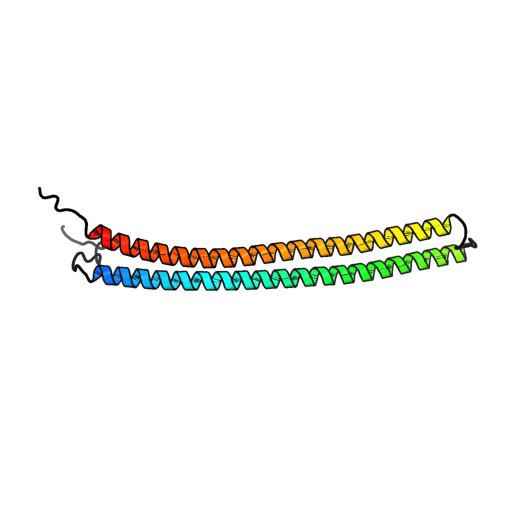M 672 C C . THR A 1 100 ? 23.022 -8.016 -26.340 1.00 79.00 100 THR A C 1
ATOM 674 O O . THR A 1 100 ? 22.291 -8.032 -25.357 1.00 79.00 100 THR A O 1
ATOM 677 N N . VAL A 1 101 ? 23.452 -6.873 -26.889 1.00 81.81 101 VAL A N 1
ATOM 678 C CA . VAL A 1 101 ? 23.171 -5.541 -26.319 1.00 81.81 101 VAL A CA 1
ATOM 679 C C . VAL A 1 101 ? 21.676 -5.200 -26.355 1.00 81.81 101 VAL A C 1
ATOM 681 O O . VAL A 1 101 ? 21.143 -4.642 -25.392 1.00 81.81 101 VAL A O 1
ATOM 684 N N . LEU A 1 102 ? 20.972 -5.557 -27.435 1.00 81.88 102 LEU A N 1
ATOM 685 C CA . LEU A 1 102 ? 19.516 -5.399 -27.524 1.00 81.88 102 LEU A CA 1
ATOM 686 C C . LEU A 1 102 ? 18.786 -6.299 -26.515 1.00 81.88 102 LEU A C 1
ATOM 688 O O . LEU A 1 102 ? 17.828 -5.854 -25.881 1.00 81.88 102 LEU A O 1
ATOM 692 N N . GLY A 1 103 ? 19.248 -7.541 -26.339 1.00 84.50 103 GLY A N 1
ATOM 693 C CA . GLY A 1 103 ? 18.718 -8.477 -25.345 1.00 84.50 103 GLY A CA 1
ATOM 694 C C . GLY A 1 103 ? 18.923 -7.994 -23.907 1.00 84.50 103 GLY A C 1
ATOM 695 O O . GLY A 1 103 ? 17.983 -8.010 -23.112 1.00 84.50 103 GLY A O 1
ATOM 696 N N . ASP A 1 104 ? 20.112 -7.482 -23.588 1.00 87.81 104 ASP A N 1
ATOM 697 C CA . ASP A 1 104 ? 20.414 -6.904 -22.276 1.00 87.81 104 ASP A CA 1
ATOM 698 C C . ASP A 1 104 ? 19.583 -5.645 -22.006 1.00 87.81 104 ASP A C 1
ATOM 700 O O . ASP A 1 104 ? 19.053 -5.482 -20.906 1.00 87.81 104 ASP A O 1
ATOM 704 N N . SER A 1 105 ? 19.388 -4.793 -23.019 1.00 87.38 105 SER A N 1
ATOM 705 C CA . SER A 1 105 ? 18.528 -3.605 -22.919 1.00 87.38 105 SER A CA 1
ATOM 706 C C . SER A 1 105 ? 17.064 -3.982 -22.665 1.00 87.38 105 SER A C 1
ATOM 708 O O . SER A 1 105 ? 16.399 -3.361 -21.835 1.00 87.38 105 SER A O 1
ATOM 710 N N . ALA A 1 106 ? 16.563 -5.031 -23.328 1.00 87.94 106 ALA A N 1
ATOM 711 C CA . ALA A 1 106 ? 15.222 -5.561 -23.086 1.00 87.94 106 ALA A CA 1
ATOM 712 C C . ALA A 1 106 ? 15.078 -6.102 -21.659 1.00 87.94 106 ALA A C 1
ATOM 714 O O . ALA A 1 106 ? 14.142 -5.725 -20.956 1.00 87.94 106 ALA A O 1
ATOM 715 N N . LYS A 1 107 ? 16.045 -6.904 -21.198 1.00 91.94 107 LYS A N 1
ATOM 716 C CA . LYS A 1 107 ? 16.066 -7.456 -19.838 1.00 91.94 107 LYS A CA 1
ATOM 717 C C . LYS A 1 107 ? 16.111 -6.362 -18.770 1.00 91.94 107 LYS A C 1
ATOM 719 O O . LYS A 1 107 ? 15.360 -6.424 -17.800 1.00 91.94 107 LYS A O 1
ATOM 724 N N . GLN A 1 108 ? 16.968 -5.356 -18.937 1.00 92.19 108 GLN A N 1
ATOM 725 C CA . GLN A 1 108 ? 17.043 -4.216 -18.019 1.00 92.19 108 GLN A CA 1
ATOM 726 C C . GLN A 1 108 ? 15.735 -3.422 -17.998 1.00 92.19 108 GLN A C 1
ATOM 728 O O . GLN A 1 108 ? 15.260 -3.048 -16.927 1.00 92.19 108 GLN A O 1
ATOM 733 N N . GLY A 1 109 ? 15.119 -3.211 -19.163 1.00 92.81 109 GLY A N 1
ATOM 734 C CA . GLY A 1 109 ? 13.821 -2.555 -19.252 1.00 92.81 109 GLY A CA 1
ATOM 735 C C . GLY A 1 109 ? 12.711 -3.335 -18.549 1.00 92.81 109 GLY A C 1
ATOM 736 O O . GLY A 1 109 ? 11.877 -2.746 -17.867 1.00 92.81 109 GLY A O 1
ATOM 737 N N . GLU A 1 110 ? 12.717 -4.661 -18.655 1.00 91.88 110 GLU A N 1
ATOM 738 C CA . GLU A 1 110 ? 11.752 -5.523 -17.973 1.00 91.88 110 GLU A CA 1
ATOM 739 C C . GLU A 1 110 ? 11.938 -5.491 -16.451 1.00 91.88 110 GLU A C 1
ATOM 741 O O . GLU A 1 110 ? 10.958 -5.396 -15.714 1.00 91.88 110 GLU A O 1
ATOM 746 N N . LEU A 1 111 ? 13.186 -5.455 -15.975 1.00 95.81 111 LEU A N 1
ATOM 747 C CA . LEU A 1 111 ? 13.490 -5.252 -14.558 1.00 95.81 111 LEU A CA 1
ATOM 748 C C . LEU A 1 111 ? 12.993 -3.893 -14.037 1.00 95.81 111 LEU A C 1
ATOM 750 O O . LEU A 1 111 ? 12.456 -3.857 -12.932 1.00 95.81 111 LEU A O 1
ATOM 754 N N . ASP A 1 112 ? 13.102 -2.802 -14.809 1.00 94.69 112 ASP A N 1
ATOM 755 C C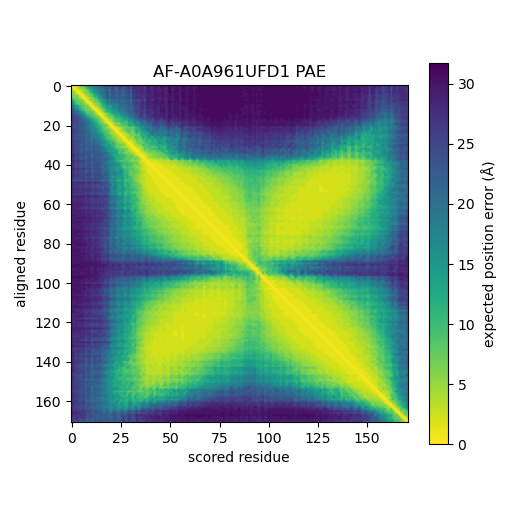A . ASP A 1 112 ? 12.540 -1.492 -14.412 1.00 94.69 112 ASP A CA 1
ATOM 756 C C . ASP A 1 112 ? 11.005 -1.515 -14.350 1.00 94.69 112 ASP A C 1
ATOM 758 O O . ASP A 1 112 ? 10.372 -0.888 -13.504 1.00 94.69 112 ASP A O 1
ATOM 762 N N . VAL A 1 113 ? 10.367 -2.278 -15.234 1.00 95.69 113 VAL A N 1
ATOM 763 C CA . VAL A 1 113 ? 8.914 -2.466 -15.191 1.00 95.69 113 VAL A CA 1
ATOM 764 C C . VAL A 1 113 ? 8.513 -3.256 -13.947 1.00 95.69 113 VAL A C 1
ATOM 766 O O . VAL A 1 113 ? 7.583 -2.859 -13.243 1.00 95.69 113 VAL A O 1
ATOM 769 N N . LEU A 1 114 ? 9.205 -4.363 -13.661 1.00 95.44 114 LEU A N 1
ATOM 770 C CA . LEU A 1 114 ? 8.939 -5.170 -12.472 1.00 95.44 114 LEU A CA 1
ATOM 771 C C . LEU A 1 114 ? 9.195 -4.381 -11.186 1.00 95.44 114 LEU A C 1
ATOM 773 O O . LEU A 1 114 ? 8.401 -4.492 -10.255 1.00 95.44 114 LEU A O 1
ATOM 777 N N . SER A 1 115 ? 10.254 -3.571 -11.129 1.00 95.06 115 SER A N 1
ATOM 778 C CA . SER A 1 115 ? 10.567 -2.759 -9.950 1.00 95.06 115 SER A CA 1
ATOM 779 C C . SER A 1 115 ? 9.453 -1.749 -9.650 1.00 95.06 115 SER A C 1
ATOM 781 O O . SER A 1 115 ? 9.047 -1.620 -8.495 1.00 95.06 115 SER A O 1
ATOM 783 N N . ARG A 1 116 ? 8.882 -1.104 -10.678 1.00 94.06 116 ARG A N 1
ATOM 784 C CA . ARG A 1 116 ? 7.740 -0.180 -10.542 1.00 94.06 116 ARG A CA 1
ATOM 785 C C . ARG A 1 116 ? 6.474 -0.881 -10.067 1.00 94.06 116 ARG A C 1
ATOM 787 O O . ARG A 1 116 ? 5.812 -0.395 -9.153 1.00 94.06 116 ARG A O 1
ATOM 794 N N . LEU A 1 117 ? 6.154 -2.037 -10.651 1.00 95.19 117 LEU A N 1
ATOM 795 C CA . LEU A 1 117 ? 5.008 -2.842 -10.215 1.00 95.19 117 LEU A CA 1
ATOM 796 C C . LEU A 1 117 ? 5.171 -3.295 -8.763 1.00 95.19 117 LEU A C 1
ATOM 798 O O . LEU A 1 117 ? 4.231 -3.198 -7.978 1.00 95.19 117 LEU A O 1
ATOM 802 N N . TYR A 1 118 ? 6.371 -3.738 -8.394 1.00 95.69 118 TYR A N 1
ATOM 803 C CA . TYR A 1 118 ? 6.682 -4.159 -7.035 1.00 95.69 118 TYR A CA 1
ATOM 804 C C . TYR A 1 118 ? 6.589 -3.002 -6.034 1.00 95.69 118 TYR A C 1
ATOM 806 O O . TYR A 1 118 ? 6.023 -3.170 -4.956 1.00 95.69 118 TYR A O 1
ATOM 814 N N . ALA A 1 119 ? 7.088 -1.815 -6.390 1.00 94.19 119 ALA A N 1
ATOM 815 C CA . ALA A 1 119 ? 6.955 -0.622 -5.557 1.00 94.19 119 ALA A CA 1
ATOM 816 C C . ALA A 1 119 ? 5.478 -0.275 -5.301 1.00 94.19 119 ALA A C 1
ATOM 818 O O . ALA A 1 119 ? 5.096 -0.016 -4.159 1.00 94.19 119 ALA A O 1
ATOM 819 N N . GLY A 1 120 ? 4.639 -0.355 -6.339 1.00 95.25 120 GLY A N 1
ATOM 820 C CA . GLY A 1 120 ? 3.191 -0.188 -6.220 1.00 95.25 120 GLY A CA 1
ATOM 821 C C . GLY A 1 120 ? 2.522 -1.233 -5.335 1.00 95.25 120 GLY A C 1
ATOM 822 O O . GLY A 1 120 ? 1.724 -0.885 -4.468 1.00 95.25 120 GLY A O 1
ATOM 823 N N . GLU A 1 121 ? 2.860 -2.513 -5.512 1.00 94.81 121 GLU A N 1
ATOM 824 C CA . GLU A 1 121 ? 2.294 -3.596 -4.698 1.00 94.81 121 GLU A CA 1
ATOM 825 C C . GLU A 1 121 ? 2.719 -3.489 -3.229 1.00 94.81 121 GLU A C 1
ATOM 827 O O . GLU A 1 121 ? 1.915 -3.735 -2.328 1.00 94.81 121 GLU A O 1
ATOM 832 N N . SER A 1 122 ? 3.960 -3.074 -2.973 1.00 96.12 122 SER A N 1
ATOM 833 C CA . SER A 1 122 ? 4.463 -2.812 -1.624 1.00 96.12 122 SER A CA 1
ATOM 834 C C . SER A 1 122 ? 3.680 -1.680 -0.950 1.00 96.12 122 SER A C 1
ATOM 836 O O . SER A 1 122 ? 3.176 -1.853 0.163 1.00 96.12 122 SER A O 1
ATOM 838 N N . ALA A 1 123 ? 3.475 -0.558 -1.651 1.00 94.31 123 ALA A N 1
ATOM 839 C CA . ALA A 1 123 ? 2.661 0.553 -1.157 1.00 94.31 123 ALA A CA 1
ATOM 840 C C . ALA A 1 123 ? 1.202 0.128 -0.913 1.00 94.31 123 ALA A C 1
ATOM 842 O O . ALA A 1 123 ? 0.635 0.399 0.146 1.00 94.31 123 ALA A O 1
ATOM 843 N N . ALA A 1 124 ? 0.604 -0.612 -1.849 1.00 95.44 124 ALA A N 1
ATOM 844 C CA . ALA A 1 124 ? -0.747 -1.143 -1.702 1.00 95.44 124 ALA A CA 1
ATOM 845 C C . ALA A 1 124 ? -0.871 -2.095 -0.504 1.00 95.44 124 ALA A C 1
ATOM 847 O O . ALA A 1 124 ? -1.859 -2.053 0.229 1.00 95.44 124 ALA A O 1
ATOM 848 N N . THR A 1 125 ? 0.140 -2.929 -0.269 1.00 95.44 125 THR A N 1
ATOM 849 C CA . THR A 1 125 ? 0.198 -3.827 0.888 1.00 95.44 125 THR A CA 1
ATOM 850 C C . THR A 1 125 ? 0.278 -3.043 2.195 1.00 95.44 125 THR A C 1
ATOM 852 O O . THR A 1 125 ? -0.445 -3.371 3.135 1.00 95.44 125 THR A O 1
ATOM 855 N N . ALA A 1 126 ? 1.072 -1.969 2.251 1.00 96.00 126 ALA A N 1
ATOM 856 C CA . ALA A 1 126 ? 1.117 -1.081 3.413 1.00 96.00 126 ALA A CA 1
ATOM 857 C C . ALA A 1 126 ? -0.269 -0.487 3.723 1.00 96.00 126 ALA A C 1
ATOM 859 O O . ALA A 1 126 ? -0.752 -0.611 4.847 1.00 96.00 126 ALA A O 1
ATOM 860 N N . TYR A 1 127 ? -0.972 0.031 2.711 1.00 95.81 127 TYR A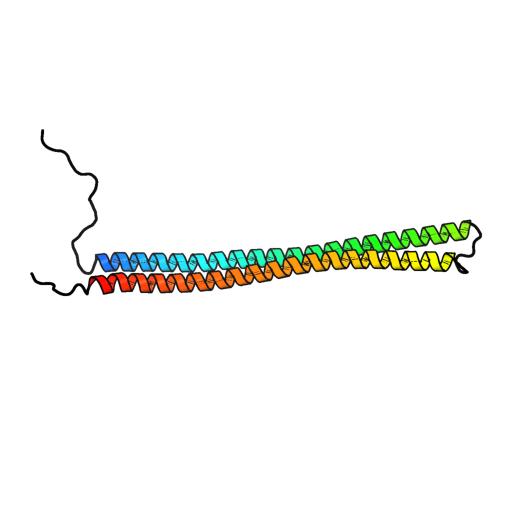 N 1
ATOM 861 C CA . TYR A 1 127 ? -2.334 0.549 2.878 1.00 95.81 127 TYR A CA 1
ATOM 862 C C . TYR A 1 127 ? -3.353 -0.522 3.299 1.00 95.81 127 TYR A C 1
ATOM 864 O O . TYR A 1 127 ? -4.251 -0.244 4.094 1.00 95.81 127 TYR A O 1
ATOM 872 N N . ARG A 1 128 ? -3.232 -1.762 2.806 1.00 95.06 128 ARG A N 1
ATOM 873 C CA . ARG A 1 128 ? -4.078 -2.882 3.261 1.00 95.06 128 ARG A CA 1
ATOM 874 C C . ARG A 1 128 ? -3.817 -3.231 4.725 1.00 95.06 128 ARG A C 1
ATOM 876 O O . ARG A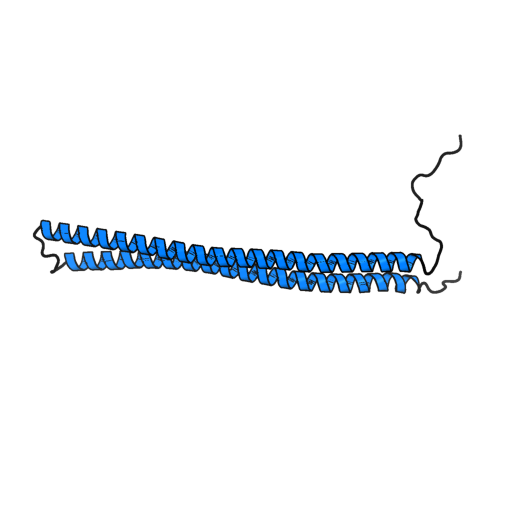 1 128 ? -4.772 -3.489 5.455 1.00 95.06 128 ARG A O 1
ATOM 883 N N . ASN A 1 129 ? -2.557 -3.215 5.153 1.00 96.44 129 ASN A N 1
ATOM 884 C CA . ASN A 1 129 ? -2.187 -3.447 6.547 1.00 96.44 129 ASN A CA 1
ATOM 885 C C . ASN A 1 129 ? -2.730 -2.336 7.453 1.00 96.44 129 ASN A C 1
ATOM 887 O O . ASN A 1 129 ? -3.298 -2.633 8.502 1.00 96.44 129 ASN A O 1
ATOM 891 N N . ASP A 1 130 ? -2.649 -1.076 7.019 1.00 93.25 130 ASP A N 1
ATOM 892 C CA . ASP A 1 130 ? -3.266 0.048 7.728 1.00 93.25 130 ASP A CA 1
ATOM 893 C C . ASP A 1 130 ? -4.787 -0.091 7.809 1.00 93.25 130 ASP A C 1
ATOM 895 O O . ASP A 1 130 ? -5.368 0.112 8.873 1.00 93.25 130 ASP A O 1
ATOM 899 N N . ALA A 1 131 ? -5.443 -0.508 6.723 1.00 93.88 131 ALA A N 1
ATOM 900 C CA . ALA A 1 131 ? -6.877 -0.773 6.734 1.00 93.88 131 ALA A CA 1
ATOM 901 C C . ALA A 1 131 ? -7.254 -1.879 7.731 1.00 93.88 131 ALA A C 1
ATOM 903 O O . ALA A 1 131 ? -8.239 -1.747 8.458 1.00 93.88 131 ALA A O 1
ATOM 904 N N . ALA A 1 132 ? -6.477 -2.964 7.780 1.00 94.12 132 ALA A N 1
ATOM 905 C CA . ALA A 1 132 ? -6.689 -4.051 8.730 1.00 94.12 132 ALA A CA 1
ATOM 906 C C . ALA A 1 132 ? -6.472 -3.586 10.179 1.00 94.12 132 ALA A C 1
ATOM 908 O O . ALA A 1 132 ? -7.271 -3.924 11.053 1.00 94.12 132 ALA A O 1
ATOM 909 N N . ARG A 1 133 ? -5.441 -2.766 10.425 1.00 94.56 133 ARG A N 1
ATOM 910 C CA . ARG A 1 133 ? -5.171 -2.166 11.737 1.00 94.56 133 ARG A CA 1
ATOM 911 C C . ARG A 1 133 ? -6.322 -1.270 12.188 1.00 94.56 133 ARG A C 1
ATOM 913 O O . ARG A 1 133 ? -6.814 -1.447 13.295 1.00 94.56 133 ARG A O 1
ATOM 920 N N . LEU A 1 134 ? -6.787 -0.367 11.326 1.00 91.44 134 LEU A N 1
ATOM 921 C CA . LEU A 1 134 ? -7.902 0.540 11.616 1.00 91.44 134 LEU A CA 1
ATOM 922 C C . LEU A 1 134 ? -9.195 -0.229 11.915 1.00 91.44 134 LEU A C 1
ATOM 924 O O . LEU A 1 134 ? -9.874 0.062 12.896 1.00 91.44 134 LEU A O 1
ATOM 928 N N . ALA A 1 135 ? -9.510 -1.259 11.126 1.00 91.50 135 ALA A N 1
ATOM 929 C CA . ALA A 1 135 ? -10.676 -2.106 11.381 1.00 91.50 135 ALA A CA 1
ATOM 930 C C . ALA A 1 135 ? -10.565 -2.853 12.727 1.00 91.50 135 ALA A C 1
ATOM 932 O O . ALA A 1 135 ? -11.535 -2.936 13.485 1.00 91.50 135 ALA A O 1
ATOM 933 N N . ALA A 1 136 ? -9.376 -3.368 13.055 1.00 92.00 136 ALA A N 1
ATOM 934 C CA . ALA A 1 136 ? -9.122 -4.019 14.338 1.00 92.00 136 ALA A CA 1
ATOM 935 C C . ALA A 1 136 ? -9.241 -3.037 15.518 1.00 92.00 136 ALA A C 1
ATOM 937 O O . ALA A 1 136 ? -9.832 -3.385 16.541 1.00 92.00 136 ALA A O 1
ATOM 938 N N . GLU A 1 137 ? -8.743 -1.807 15.368 1.00 89.88 137 GLU A N 1
ATOM 939 C CA . GLU A 1 137 ? -8.889 -0.734 16.358 1.00 89.88 137 GLU A CA 1
ATOM 940 C C . GLU A 1 137 ? -10.361 -0.400 16.602 1.00 89.88 137 GLU A C 1
ATOM 942 O O . GLU A 1 137 ? -10.798 -0.414 17.754 1.00 89.88 137 GLU A O 1
ATOM 947 N N . GLY A 1 138 ? -11.152 -0.224 15.539 1.00 88.69 138 GLY A N 1
ATOM 948 C CA . GLY A 1 138 ? -12.589 0.029 15.648 1.00 88.69 138 GLY A CA 1
ATOM 949 C C . GLY A 1 138 ? -13.336 -1.089 16.382 1.00 88.69 138 GLY A C 1
ATOM 950 O O . GLY A 1 138 ? -14.143 -0.830 17.282 1.00 88.69 138 GLY A O 1
ATOM 951 N N . ALA A 1 139 ? -13.029 -2.351 16.067 1.00 89.19 139 ALA A N 1
ATOM 952 C CA . ALA A 1 139 ? -13.601 -3.508 16.756 1.00 89.19 139 ALA A CA 1
ATOM 953 C C . ALA A 1 139 ? -13.187 -3.573 18.240 1.00 89.19 139 ALA A C 1
ATOM 955 O O . ALA A 1 139 ? -14.013 -3.881 19.114 1.00 89.19 139 ALA A O 1
ATOM 956 N N . ALA A 1 140 ? -11.928 -3.246 18.540 1.00 87.69 140 ALA A N 1
ATOM 957 C CA . ALA A 1 140 ? -11.413 -3.177 19.901 1.00 87.69 140 ALA A CA 1
ATOM 958 C C . ALA A 1 140 ? -12.080 -2.046 20.699 1.00 87.69 140 ALA A C 1
ATOM 960 O O . ALA A 1 140 ? -12.530 -2.283 21.817 1.00 87.69 140 ALA A O 1
ATOM 961 N N . GLN A 1 141 ? -12.239 -0.852 20.123 1.00 85.81 141 GLN A N 1
ATOM 962 C CA . GLN A 1 141 ? -12.906 0.290 20.759 1.00 85.81 141 GLN A CA 1
ATOM 963 C C . GLN A 1 141 ? -14.387 0.027 21.014 1.00 85.81 141 GLN A C 1
ATOM 965 O O . GLN A 1 141 ? -14.886 0.338 22.096 1.00 85.81 141 GLN A O 1
ATOM 970 N N . LYS A 1 142 ? -15.084 -0.630 20.083 1.00 84.12 142 LYS A N 1
ATOM 971 C CA . LYS A 1 142 ? -16.468 -1.074 20.295 1.00 84.12 142 LYS A CA 1
ATOM 972 C C . LYS A 1 142 ? -16.579 -2.034 21.479 1.00 84.12 142 LYS A C 1
ATOM 974 O O . LYS A 1 142 ? -17.498 -1.926 22.291 1.00 84.12 142 LYS A O 1
ATOM 979 N N . SER A 1 143 ? -15.634 -2.963 21.597 1.00 84.31 143 SER A N 1
ATOM 980 C CA . SER A 1 143 ? -15.581 -3.925 22.703 1.00 84.31 143 SER A CA 1
ATOM 981 C C . SER A 1 143 ? -15.221 -3.248 24.029 1.00 84.31 143 SER A C 1
ATOM 983 O O . SER A 1 143 ? -15.892 -3.474 25.035 1.00 84.31 143 SER A O 1
ATOM 985 N N . ALA A 1 144 ? -14.230 -2.355 24.023 1.00 83.25 144 ALA A N 1
ATOM 986 C CA . ALA A 1 144 ? -13.809 -1.578 25.183 1.00 83.25 144 ALA A CA 1
ATOM 987 C C . ALA A 1 144 ? -14.921 -0.651 25.688 1.00 83.25 144 ALA A C 1
ATOM 989 O O . ALA A 1 144 ? -15.153 -0.572 26.886 1.00 83.25 144 ALA A O 1
ATOM 990 N N . SER A 1 145 ? -15.662 -0.001 24.790 1.00 82.00 145 SER A N 1
ATOM 991 C CA . SER A 1 145 ? -16.814 0.837 25.131 1.00 82.00 145 SER A CA 1
ATOM 992 C C . SER A 1 145 ? -17.931 0.026 25.802 1.00 82.00 145 SER A C 1
ATOM 994 O O . SER A 1 145 ? -18.444 0.433 26.844 1.00 82.00 145 SER A O 1
ATOM 996 N N . ARG A 1 146 ? -18.241 -1.177 25.294 1.00 81.25 146 ARG A N 1
ATOM 997 C CA . ARG A 1 146 ? -19.195 -2.099 25.941 1.00 81.25 146 ARG A CA 1
ATOM 998 C C . ARG A 1 146 ? -18.725 -2.541 27.326 1.00 81.25 146 ARG A C 1
ATOM 1000 O O . ARG A 1 146 ? -19.523 -2.559 28.261 1.00 81.25 146 ARG A O 1
ATOM 1007 N N . LEU A 1 147 ? -17.440 -2.869 27.467 1.00 84.31 147 LEU A N 1
ATOM 1008 C CA . LEU A 1 147 ? -16.845 -3.227 28.756 1.00 84.31 147 LEU A CA 1
ATOM 1009 C C . LEU A 1 147 ? -16.863 -2.048 29.734 1.00 84.31 147 LEU A C 1
ATOM 1011 O O . LEU A 1 147 ? -17.251 -2.237 30.879 1.00 84.31 147 LEU A O 1
ATOM 1015 N N . ASN A 1 148 ? -16.523 -0.838 29.286 1.00 79.75 148 ASN A N 1
ATOM 1016 C CA . ASN A 1 148 ? -16.555 0.380 30.096 1.00 79.75 148 ASN A CA 1
ATOM 1017 C C . ASN A 1 148 ? -17.973 0.751 30.535 1.00 79.75 148 ASN A C 1
ATOM 1019 O O . ASN A 1 148 ? -18.174 1.174 31.671 1.00 79.75 148 ASN A O 1
ATOM 1023 N N . ALA A 1 149 ? -18.970 0.561 29.670 1.00 76.62 149 ALA A N 1
ATOM 1024 C CA . ALA A 1 149 ? -20.370 0.729 30.041 1.00 76.62 149 ALA A CA 1
ATOM 1025 C C . ALA A 1 149 ? -20.777 -0.287 31.126 1.00 76.62 149 ALA A C 1
ATOM 1027 O O . ALA A 1 149 ? -21.398 0.091 32.120 1.00 76.62 149 ALA A O 1
ATOM 1028 N N . ALA A 1 150 ? -20.361 -1.553 30.991 1.00 79.69 150 ALA A N 1
ATOM 1029 C CA . ALA A 1 150 ? -20.618 -2.594 31.986 1.00 79.69 150 ALA A CA 1
ATOM 1030 C C . ALA A 1 150 ? -19.901 -2.330 33.324 1.00 79.69 150 ALA A C 1
ATOM 1032 O O . ALA A 1 150 ? -20.525 -2.419 34.380 1.00 79.69 150 ALA A O 1
ATOM 1033 N N . THR A 1 151 ? -18.618 -1.958 33.312 1.00 80.06 151 THR A N 1
ATOM 1034 C CA . THR A 1 151 ? -17.855 -1.645 34.533 1.00 80.06 151 THR A CA 1
ATOM 1035 C C . THR A 1 151 ? -18.337 -0.362 35.197 1.00 80.06 151 THR A C 1
ATOM 1037 O O . THR A 1 151 ? -18.368 -0.301 36.422 1.00 80.06 151 THR A O 1
ATOM 1040 N N . THR A 1 152 ? -18.777 0.638 34.429 1.00 77.69 152 THR A N 1
ATOM 1041 C CA . THR A 1 152 ? -19.403 1.858 34.963 1.00 77.69 152 THR A CA 1
ATOM 1042 C C . THR A 1 152 ? -20.730 1.540 35.646 1.00 77.69 152 THR A C 1
ATOM 1044 O O . THR A 1 152 ? -20.984 2.038 36.743 1.00 77.69 152 THR A O 1
ATOM 1047 N N . LEU A 1 153 ? -21.549 0.663 35.054 1.00 75.88 153 LEU A N 1
ATOM 1048 C CA . LEU A 1 153 ? -22.797 0.200 35.660 1.00 75.88 153 LEU A CA 1
ATOM 1049 C C . LEU A 1 153 ? -22.536 -0.577 36.962 1.00 75.88 153 LEU A C 1
ATOM 1051 O O . LEU A 1 153 ? -23.143 -0.275 37.990 1.00 75.88 153 LEU A O 1
ATOM 1055 N N . ILE A 1 154 ? -21.591 -1.524 36.946 1.00 81.00 154 ILE A N 1
ATOM 1056 C CA . ILE A 1 154 ? -21.200 -2.314 38.126 1.00 81.00 154 ILE A CA 1
ATOM 1057 C C . ILE A 1 154 ? -20.596 -1.411 39.209 1.00 81.00 154 ILE A C 1
ATOM 1059 O O . ILE A 1 154 ? -20.997 -1.482 40.365 1.00 81.00 154 ILE A O 1
ATOM 1063 N N . GLY A 1 155 ? -19.665 -0.524 38.854 1.00 77.75 155 GLY A N 1
ATOM 1064 C CA . GLY A 1 155 ? -19.035 0.418 39.780 1.00 77.75 155 GLY A CA 1
ATOM 1065 C C . GLY A 1 155 ? -20.026 1.425 40.369 1.00 77.75 155 GLY A C 1
ATOM 1066 O O . GLY A 1 155 ? -19.917 1.779 41.545 1.00 77.75 155 GLY A O 1
ATOM 1067 N N . GLY A 1 156 ? -21.024 1.845 39.586 1.00 71.81 156 GLY A N 1
ATOM 1068 C CA . GLY A 1 156 ? -22.159 2.639 40.054 1.00 71.81 156 GLY A CA 1
ATOM 1069 C C . GLY A 1 156 ? -22.992 1.892 41.099 1.00 71.81 156 GLY A C 1
ATOM 1070 O O . GLY A 1 156 ? -23.247 2.435 42.175 1.00 71.81 156 GLY A O 1
ATOM 1071 N N . LEU A 1 157 ? -23.336 0.626 40.834 1.00 68.31 157 LEU A N 1
ATOM 1072 C CA . LEU A 1 157 ? -24.059 -0.240 41.774 1.00 68.31 157 LEU A CA 1
ATOM 1073 C C . LEU A 1 157 ? -23.257 -0.514 43.058 1.00 68.31 157 LEU A C 1
ATOM 1075 O O . LEU A 1 157 ? -23.797 -0.391 44.157 1.00 68.31 157 LEU A O 1
ATOM 1079 N N . SER A 1 158 ? -21.964 -0.825 42.946 1.00 69.81 158 SER A N 1
ATOM 1080 C CA . SER A 1 158 ? -21.082 -1.118 44.085 1.00 69.81 158 SER A CA 1
ATOM 1081 C C . SER A 1 158 ? -20.900 0.083 45.015 1.00 69.81 158 SER A C 1
ATOM 1083 O O . SER A 1 158 ? -20.881 -0.082 46.233 1.00 69.81 158 SER A O 1
ATOM 1085 N N . LYS A 1 159 ? -20.841 1.309 44.475 1.00 64.69 159 LYS A N 1
ATOM 1086 C CA . LYS A 1 159 ? -20.810 2.540 45.289 1.00 64.69 159 LYS A CA 1
ATOM 1087 C C . LYS A 1 159 ? -22.110 2.772 46.066 1.00 64.69 159 LYS A C 1
ATOM 1089 O O . LYS A 1 159 ? -22.076 3.413 47.114 1.00 64.69 159 LYS A O 1
ATOM 1094 N N . ILE A 1 160 ? -23.242 2.265 45.575 1.00 62.81 160 ILE A N 1
ATOM 1095 C CA . ILE A 1 160 ? -24.546 2.355 46.250 1.00 62.81 160 ILE A CA 1
ATOM 1096 C C . ILE A 1 160 ? -24.697 1.242 47.294 1.00 62.81 160 ILE A C 1
ATOM 1098 O O . ILE A 1 160 ? -25.189 1.503 48.391 1.00 62.81 160 ILE A O 1
ATOM 1102 N N . ALA A 1 161 ? -24.226 0.029 46.992 1.00 60.44 161 ALA A N 1
ATOM 1103 C CA . ALA A 1 161 ? -24.237 -1.101 47.917 1.00 60.44 161 ALA A CA 1
ATOM 1104 C C . ALA A 1 161 ? -23.259 -0.909 49.092 1.00 60.44 161 ALA A C 1
ATOM 1106 O O . ALA A 1 161 ? -23.643 -1.110 50.240 1.00 60.44 161 ALA A O 1
ATOM 1107 N N . GLY A 1 162 ? -22.031 -0.438 48.840 1.00 59.16 162 GLY A N 1
ATOM 1108 C CA . GLY A 1 162 ? -21.028 -0.189 49.885 1.00 59.16 162 GLY A CA 1
ATOM 1109 C C . GLY A 1 162 ? -21.441 0.894 50.886 1.00 59.16 162 GLY A C 1
ATOM 1110 O O . GLY A 1 162 ? -21.134 0.787 52.068 1.00 59.16 162 GLY A O 1
ATOM 1111 N N . ARG A 1 163 ? -22.238 1.882 50.454 1.00 57.25 163 ARG A N 1
ATOM 1112 C CA . ARG A 1 163 ? -22.792 2.921 51.338 1.00 57.25 163 ARG A CA 1
ATOM 1113 C C . ARG A 1 163 ? -23.879 2.400 52.296 1.00 57.25 163 ARG A C 1
ATOM 1115 O O . ARG A 1 163 ? -24.269 3.126 53.200 1.00 57.25 163 ARG A O 1
ATOM 1122 N N . ARG A 1 164 ? -24.389 1.172 52.101 1.00 56.41 164 ARG A N 1
ATOM 1123 C CA . ARG A 1 164 ? -25.349 0.508 53.008 1.00 56.41 164 ARG A CA 1
ATOM 1124 C C . ARG A 1 164 ? -24.704 -0.443 54.023 1.00 56.41 164 ARG A C 1
ATOM 1126 O O . ARG A 1 164 ? -25.419 -0.930 54.892 1.00 56.41 164 ARG A O 1
ATOM 1133 N N . TYR A 1 165 ? -23.398 -0.700 53.935 1.00 51.53 165 TYR A N 1
ATOM 1134 C CA . TYR A 1 165 ? -22.675 -1.609 54.833 1.00 51.53 165 TYR A CA 1
ATOM 1135 C C . TYR A 1 165 ? -21.703 -0.879 55.770 1.00 51.53 165 TYR A C 1
ATOM 1137 O O . TYR A 1 165 ? -20.685 -1.456 56.130 1.00 51.53 165 TYR A O 1
ATOM 1145 N N . GLU A 1 166 ? -21.979 0.356 56.202 1.00 59.25 166 GLU A N 1
ATOM 1146 C CA . GLU A 1 166 ? -21.355 0.830 57.446 1.00 59.25 166 GLU A CA 1
ATOM 1147 C C . GLU A 1 166 ? -21.974 0.032 58.608 1.00 59.25 166 GLU A C 1
ATOM 1149 O O . GLU A 1 166 ? -23.160 0.212 58.899 1.00 59.25 166 GLU A O 1
ATOM 1154 N N . PRO A 1 167 ? -21.239 -0.904 59.247 1.00 50.53 167 PRO A N 1
ATOM 1155 C CA . PRO A 1 167 ? -21.737 -1.555 60.442 1.00 50.53 167 PRO A CA 1
ATOM 1156 C C . PRO A 1 167 ? -21.814 -0.524 61.566 1.00 50.53 167 PRO A C 1
ATOM 1158 O O . PRO A 1 167 ? -20.942 0.333 61.709 1.00 50.53 167 PRO A O 1
ATOM 1161 N N . LEU A 1 168 ? -22.853 -0.666 62.382 1.00 54.41 168 LEU A N 1
ATOM 1162 C CA . LEU A 1 168 ? -23.033 -0.033 63.683 1.00 54.41 168 LEU A CA 1
ATOM 1163 C C . LEU A 1 168 ? -21.750 -0.154 64.530 1.00 54.41 168 LEU A C 1
ATOM 1165 O O . LEU A 1 168 ? -21.602 -1.094 65.308 1.00 54.41 168 LEU A O 1
ATOM 1169 N N . ARG A 1 169 ? -20.816 0.794 64.410 1.00 54.09 169 ARG A N 1
ATOM 1170 C CA . ARG A 1 169 ? -19.827 1.063 65.456 1.00 54.09 169 ARG A CA 1
ATOM 1171 C C . ARG A 1 169 ? -20.481 2.022 66.436 1.00 54.09 169 ARG A C 1
ATOM 1173 O O . ARG A 1 169 ? -20.399 3.239 66.316 1.00 54.09 169 ARG A O 1
ATOM 1180 N N . THR A 1 170 ? -21.226 1.425 67.356 1.00 60.03 170 THR A N 1
ATOM 1181 C CA . THR A 1 170 ? -21.607 2.045 68.618 1.00 60.03 170 THR A CA 1
ATOM 1182 C C . THR A 1 170 ? -20.345 2.353 69.422 1.00 60.03 170 THR A C 1
ATOM 1184 O O . THR A 1 170 ? -19.530 1.447 69.596 1.00 60.03 170 THR A O 1
ATOM 1187 N N . THR A 1 171 ? -20.282 3.593 69.929 1.00 57.16 171 THR A N 1
ATOM 1188 C CA . THR A 1 171 ? -19.422 4.140 71.008 1.00 57.16 171 THR A CA 1
ATOM 1189 C C . THR A 1 171 ? -17.910 4.127 70.825 1.00 57.16 171 THR A C 1
ATOM 1191 O O . THR A 1 171 ? -17.321 3.039 70.662 1.00 57.16 171 THR A O 1
#

Secondary structure (DSSP, 8-state):
-------S--------TTHHHHHHHHHHHHHHHHHHHHHHHHHHHHHHHHHHHHHHHHHHHHHHHHHHHHHHHHHHHHHHHHHHHHHHTT--TTSSHHHHHHHHHHHHHHHHHHHHHHHHHHHHHHHHHHHHHHHHHHHHHHHHHHHHHHHHHHHHHHHHHHTT-------

Nearest PDB structures (foldseek):
  4tql-assembly1_A  TM=7.109E-01  e=2.850E+00  synthetic construct
  2b5u-assembly2_C  TM=4.651E-01  e=1.358E+00  Escherichia coli
  7sqc-assembly1_1W  TM=4.315E-01  e=1.510E+00  Chlamydomonas reinhardtii
  5sxc-assembly1_B  TM=3.511E-01  e=7.014E+00  Homo sapiens

Solvent-accessible surface area (backbone atoms only — not comparable to full-atom values): 9072 Å² total; per-residue (Å²): 135,82,90,84,82,89,87,83,83,81,83,83,74,87,76,59,88,71,57,61,58,48,55,50,46,53,48,42,50,52,52,28,54,51,40,44,53,51,15,51,52,50,22,53,52,23,45,49,52,15,50,52,26,44,52,51,16,53,51,36,39,52,50,19,52,50,53,24,50,55,46,51,52,50,42,54,49,51,53,51,50,52,50,50,52,34,53,73,68,74,44,62,59,85,56,67,70,57,40,55,55,52,51,50,51,51,52,52,42,49,50,56,28,51,50,38,39,48,53,15,49,52,53,19,47,52,25,44,50,50,17,52,50,30,39,51,49,14,56,49,42,35,51,50,20,51,49,50,26,51,50,47,48,51,52,52,50,49,61,58,54,57,71,70,64,73,73,88,78,74,131

pLDDT: mean 75.86, std 19.27, range [33.91, 96.62]

Foldseek 3Di:
DDDDDDPPDPDPDPDDDPPVLVVLLVVLLVVLVVLLVVLLVLLVVLLVLLVVLLVVLVVLLVVLLVVLVVLVVVLVVVLVVLCVVCVVVVHDCPDDPNVVVSVVSVVVSVVVSVVSNVVSNVSSVVSNVSSVVSNVVSVVSSVVSNVCSVVSSVVSVVVVVVVVPPPPPDD